Protein AF-A0AAP2GNR8-F1 (afdb_monomer_lite)

pLDDT: mean 88.02, std 17.72, range [37.59, 98.25]

Radius of gyration: 14.19 Å; chains: 1; bounding box: 25×43×45 Å

Organism: NCBI:txid2782349

Sequence (105 aa):
MQDTVERSRSLISVLELKRLLVDLKDKRPDICLRYRLLGEMWGVNFMRVIHITEKGALMNDEQNNRLVNLTDLSSVMQFEIDAPFQGFQPHFHYHVKPMTDFKQF

Secondary structure (DSSP, 8-state):
----------EEEHHHHHHHHHHHHHH-TT-EEEEEETTSPBPSS-EEEEEE-SS-EEEEETTTTEEEEE--GGGEEEEEESS-BTTBPTT--EEEE-GGGG---

Foldseek 3Di:
DDDPPLPPQLEDELVRVLVVLVCCQPPNQVKFKWFAFVPGDTDPATWGFPAADPAWTWTARPVVRDIDTGPHSLRTQWMAMCPDDPSGDHPDIRGYDHPVVPPDD

Structure (mmCIF, N/CA/C/O backbone):
data_AF-A0AAP2GNR8-F1
#
_entry.id   AF-A0AAP2GNR8-F1
#
loop_
_atom_site.group_PDB
_atom_site.id
_atom_site.type_symbol
_atom_site.label_atom_id
_atom_site.label_alt_id
_atom_site.label_comp_id
_atom_site.label_asym_id
_atom_site.label_entity_id
_atom_site.label_seq_id
_atom_site.pdbx_PDB_ins_code
_atom_site.Cartn_x
_atom_site.Cartn_y
_atom_site.Cartn_z
_atom_site.occupancy
_atom_site.B_iso_or_equiv
_atom_site.auth_seq_id
_atom_site.auth_comp_id
_atom_site.auth_asym_id
_atom_site.auth_atom_id
_atom_site.pdbx_PDB_model_num
ATOM 1 N N . MET A 1 1 ? 6.074 6.367 -34.887 1.00 38.66 1 MET A N 1
ATOM 2 C CA . MET A 1 1 ? 6.766 5.882 -33.679 1.00 38.66 1 MET A CA 1
ATOM 3 C C . MET A 1 1 ? 6.582 6.976 -32.640 1.00 38.66 1 MET A C 1
ATOM 5 O O . MET A 1 1 ? 7.172 8.032 -32.798 1.00 38.66 1 MET A O 1
ATOM 9 N N . GLN A 1 2 ? 5.599 6.837 -31.748 1.00 37.59 2 GLN A N 1
ATOM 10 C CA . GLN A 1 2 ? 5.309 7.850 -30.729 1.00 37.59 2 GLN A CA 1
ATOM 11 C C . GLN A 1 2 ? 6.022 7.434 -29.449 1.00 37.59 2 GLN A C 1
ATOM 13 O O . GLN A 1 2 ? 5.640 6.443 -28.827 1.00 37.59 2 GLN A O 1
ATOM 18 N N . ASP A 1 3 ? 7.060 8.185 -29.092 1.00 38.84 3 ASP A N 1
ATOM 19 C CA . ASP A 1 3 ? 7.681 8.127 -27.777 1.00 38.84 3 ASP A CA 1
ATOM 20 C C . ASP A 1 3 ? 6.617 8.470 -26.736 1.00 38.84 3 ASP A C 1
ATOM 22 O O . ASP A 1 3 ? 6.186 9.616 -26.584 1.00 38.84 3 ASP A O 1
ATOM 26 N N . THR A 1 4 ? 6.137 7.439 -26.047 1.00 42.41 4 THR A N 1
ATOM 27 C CA . THR A 1 4 ? 5.253 7.618 -24.903 1.00 42.41 4 THR A CA 1
ATOM 28 C C . THR A 1 4 ? 6.157 8.031 -23.758 1.00 42.41 4 THR A C 1
ATOM 30 O O . THR A 1 4 ? 6.774 7.192 -23.111 1.00 42.41 4 THR A O 1
ATOM 33 N N . VAL A 1 5 ? 6.302 9.339 -23.557 1.00 45.72 5 VAL A N 1
ATOM 34 C CA . VAL A 1 5 ? 6.938 9.895 -22.364 1.00 45.72 5 VAL A CA 1
ATOM 35 C C . VAL A 1 5 ? 6.119 9.409 -21.167 1.00 45.72 5 VAL A C 1
ATOM 37 O O . VAL A 1 5 ? 5.072 9.982 -20.855 1.00 45.72 5 VAL A O 1
ATOM 40 N N . GLU A 1 6 ? 6.558 8.312 -20.542 1.00 49.66 6 GLU A N 1
ATOM 41 C CA . GLU A 1 6 ? 6.059 7.844 -19.253 1.00 49.66 6 GLU A CA 1
ATOM 42 C C . GLU A 1 6 ? 6.203 9.011 -18.282 1.00 49.66 6 GLU A C 1
ATOM 44 O O . GLU A 1 6 ? 7.290 9.356 -17.819 1.00 49.66 6 GLU A O 1
ATOM 49 N N . ARG A 1 7 ? 5.092 9.695 -18.002 1.00 46.53 7 ARG A N 1
ATOM 50 C CA . ARG A 1 7 ? 5.045 10.622 -16.880 1.00 46.53 7 ARG A CA 1
ATOM 51 C C . ARG A 1 7 ? 5.127 9.763 -15.629 1.00 46.53 7 ARG A C 1
ATOM 53 O O . ARG A 1 7 ? 4.088 9.349 -15.119 1.00 46.53 7 ARG A O 1
ATOM 60 N N . SER A 1 8 ? 6.339 9.522 -15.139 1.00 57.53 8 SER A N 1
ATOM 61 C CA . SER A 1 8 ? 6.597 8.952 -13.818 1.00 57.53 8 SER A CA 1
ATOM 62 C C . SER A 1 8 ? 6.084 9.930 -12.763 1.00 57.53 8 SER A C 1
ATOM 64 O O . SER A 1 8 ? 6.830 10.715 -12.180 1.00 57.53 8 SER A O 1
ATOM 66 N N . ARG A 1 9 ? 4.762 9.963 -12.570 1.00 70.75 9 ARG A N 1
ATOM 67 C CA . ARG A 1 9 ? 4.135 10.703 -11.483 1.00 70.75 9 ARG A CA 1
ATOM 68 C C . ARG A 1 9 ? 4.490 9.959 -10.209 1.00 70.75 9 ARG A C 1
ATOM 70 O O . ARG A 1 9 ? 3.895 8.940 -9.887 1.00 70.75 9 ARG A O 1
ATOM 77 N N . SER A 1 10 ? 5.485 10.475 -9.501 1.00 86.25 10 SER A N 1
ATOM 78 C CA . SER A 1 10 ? 5.858 9.966 -8.186 1.00 86.25 10 SER A CA 1
ATOM 79 C C . SER A 1 10 ? 4.790 10.261 -7.134 1.00 86.25 10 SER A C 1
ATOM 81 O O . SER A 1 10 ? 4.815 9.629 -6.091 1.00 86.25 10 SER A O 1
ATOM 83 N N . LEU A 1 11 ? 3.858 11.189 -7.388 1.00 93.31 11 LEU A N 1
ATOM 84 C CA . LEU A 1 11 ? 2.787 11.563 -6.467 1.00 93.31 11 LEU A CA 1
ATOM 85 C C . LEU A 1 11 ? 1.451 10.927 -6.866 1.00 93.31 11 LEU A C 1
ATOM 87 O O . LEU A 1 11 ? 0.948 11.171 -7.964 1.00 93.31 11 LEU A O 1
ATOM 91 N N . ILE A 1 12 ? 0.872 10.173 -5.937 1.00 94.00 12 ILE A N 1
ATOM 92 C CA . ILE A 1 12 ? -0.337 9.364 -6.091 1.00 94.00 12 ILE A CA 1
ATOM 93 C C . ILE A 1 12 ? -1.342 9.759 -5.001 1.00 94.00 12 ILE A C 1
ATOM 95 O O . ILE A 1 12 ? -0.964 10.048 -3.869 1.00 94.00 12 ILE A O 1
ATOM 99 N N . SER A 1 13 ? -2.634 9.806 -5.301 1.00 94.31 13 SER A N 1
ATOM 100 C CA . SER A 1 13 ? -3.673 10.046 -4.289 1.00 94.31 13 SER A CA 1
ATOM 101 C C . SER A 1 13 ? -3.973 8.793 -3.456 1.00 94.31 13 SER A C 1
ATOM 103 O O . SER A 1 13 ? -3.784 7.667 -3.910 1.00 94.31 13 SER A O 1
ATOM 105 N N . VAL A 1 14 ? -4.544 8.964 -2.257 1.00 94.88 14 VAL A N 1
ATOM 106 C CA . VAL A 1 14 ? -5.039 7.831 -1.441 1.00 94.88 14 VAL A CA 1
ATOM 107 C C . VAL A 1 14 ? -6.060 6.978 -2.211 1.00 94.88 14 VAL A C 1
ATOM 109 O O . VAL A 1 14 ? -6.095 5.759 -2.062 1.00 94.88 14 VAL A O 1
ATOM 112 N N . LEU A 1 15 ? -6.876 7.595 -3.076 1.00 94.44 15 LEU A N 1
ATOM 113 C CA . LEU A 1 15 ? -7.843 6.875 -3.909 1.00 94.44 15 LEU A CA 1
ATOM 114 C C . LEU A 1 15 ? -7.154 5.994 -4.958 1.00 94.44 15 LEU A C 1
ATOM 116 O O . LEU A 1 15 ? -7.579 4.862 -5.179 1.00 94.44 15 LEU A O 1
ATOM 120 N N . GLU A 1 16 ? -6.103 6.500 -5.600 1.00 95.25 16 GLU A N 1
ATOM 121 C CA . GLU A 1 16 ? -5.294 5.720 -6.541 1.00 95.25 16 GLU A CA 1
ATOM 122 C C . GLU A 1 16 ? -4.552 4.588 -5.829 1.00 95.25 16 GLU A C 1
ATOM 124 O O . GLU A 1 16 ? -4.579 3.465 -6.325 1.00 95.25 16 GLU A O 1
ATOM 129 N N . LEU A 1 17 ? -4.001 4.831 -4.633 1.00 96.56 17 LEU A N 1
ATOM 130 C CA . LEU A 1 17 ? -3.438 3.768 -3.797 1.00 96.56 17 LEU A CA 1
ATOM 131 C C . LEU A 1 17 ? -4.492 2.694 -3.495 1.00 96.56 17 LEU A C 1
ATOM 133 O O . LEU A 1 17 ? -4.237 1.511 -3.693 1.00 96.56 17 LEU A O 1
ATOM 137 N N . LYS A 1 18 ? -5.701 3.079 -3.069 1.00 97.38 18 LYS A N 1
ATOM 138 C CA . LYS A 1 18 ? -6.771 2.112 -2.783 1.00 97.38 18 LYS A CA 1
ATOM 139 C C . LYS A 1 18 ? -7.140 1.284 -4.016 1.00 97.38 18 LYS A C 1
ATOM 141 O O . LYS A 1 18 ? -7.314 0.074 -3.900 1.00 97.38 18 LYS A O 1
ATOM 146 N N . ARG A 1 19 ? -7.245 1.917 -5.190 1.00 96.75 19 ARG A N 1
ATOM 147 C CA . ARG A 1 19 ? -7.505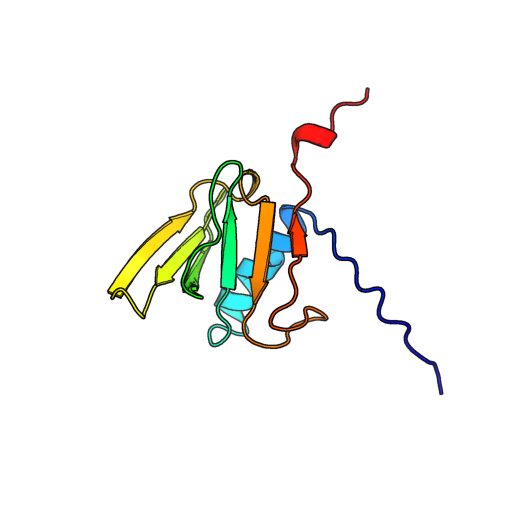 1.225 -6.466 1.00 96.75 19 ARG A CA 1
ATOM 148 C C . ARG A 1 19 ? -6.387 0.251 -6.815 1.00 96.75 19 ARG A C 1
ATOM 150 O O . ARG A 1 19 ? -6.688 -0.877 -7.186 1.00 96.75 19 ARG A O 1
ATOM 157 N N . LEU A 1 20 ? -5.130 0.660 -6.632 1.00 97.38 20 LEU A N 1
ATOM 158 C CA . LEU A 1 20 ? -3.978 -0.219 -6.803 1.00 97.38 20 LEU A CA 1
ATOM 159 C C . LEU A 1 20 ? -4.098 -1.443 -5.890 1.00 97.38 20 LEU A C 1
ATOM 161 O O . LEU A 1 20 ? -4.027 -2.555 -6.387 1.00 97.38 20 LEU A O 1
ATOM 165 N N . LEU A 1 21 ? -4.351 -1.267 -4.589 1.00 98.19 21 LEU A N 1
ATOM 166 C CA . LEU A 1 21 ? -4.462 -2.389 -3.647 1.00 98.19 21 LEU A CA 1
ATOM 167 C C . LEU A 1 21 ? -5.571 -3.382 -4.029 1.00 98.19 21 LEU A C 1
ATOM 169 O O . LEU A 1 21 ? -5.356 -4.590 -3.945 1.00 98.19 21 LEU A O 1
ATOM 173 N N . VAL A 1 22 ? -6.733 -2.887 -4.472 1.00 98.19 22 VAL A N 1
ATOM 174 C CA . VAL A 1 22 ? -7.825 -3.733 -4.990 1.00 98.19 22 VAL A CA 1
ATOM 175 C C . VAL A 1 22 ? -7.358 -4.531 -6.206 1.00 98.19 22 VAL A C 1
ATOM 177 O O . VAL A 1 22 ? -7.544 -5.744 -6.255 1.00 98.19 22 VAL A O 1
ATOM 180 N N . ASP A 1 23 ? -6.699 -3.872 -7.154 1.00 98.25 23 ASP A N 1
ATOM 181 C CA . ASP A 1 23 ? -6.208 -4.518 -8.367 1.00 98.25 23 ASP A CA 1
ATOM 182 C C . ASP A 1 23 ? -5.090 -5.534 -8.089 1.00 98.25 23 ASP A C 1
ATOM 184 O O . ASP A 1 23 ? -5.079 -6.599 -8.709 1.00 98.25 23 ASP A O 1
ATOM 188 N N . LEU A 1 24 ? -4.190 -5.256 -7.141 1.00 98.19 24 LEU A N 1
ATOM 189 C CA . LEU A 1 24 ? -3.192 -6.227 -6.693 1.00 98.19 24 LEU A CA 1
ATOM 190 C C . LEU A 1 24 ? -3.887 -7.456 -6.101 1.00 98.19 24 LEU A C 1
ATOM 192 O O . LEU A 1 24 ? -3.614 -8.566 -6.532 1.00 98.19 24 LEU A O 1
ATOM 196 N N . LYS A 1 25 ? -4.859 -7.285 -5.200 1.00 98.00 25 LYS A N 1
ATOM 197 C CA . LYS A 1 25 ? -5.595 -8.419 -4.622 1.00 98.00 25 LYS A CA 1
ATOM 198 C C . LYS A 1 25 ? -6.334 -9.252 -5.678 1.00 98.00 25 LYS A C 1
ATOM 200 O O . LYS A 1 25 ? -6.269 -10.478 -5.640 1.00 98.00 25 LYS A O 1
ATOM 205 N N . ASP A 1 26 ? -7.068 -8.602 -6.579 1.00 97.81 26 ASP A N 1
ATOM 206 C CA . ASP A 1 26 ? -8.044 -9.291 -7.431 1.00 97.81 26 ASP A CA 1
ATOM 207 C C . ASP A 1 26 ? -7.459 -9.747 -8.779 1.00 97.81 26 ASP A C 1
ATOM 209 O O . ASP A 1 26 ? -7.927 -10.735 -9.345 1.00 97.81 26 ASP A O 1
ATOM 213 N N . LYS A 1 27 ? -6.446 -9.049 -9.313 1.00 97.94 27 LYS A N 1
ATOM 214 C CA . LYS A 1 27 ? -5.890 -9.313 -10.656 1.00 97.94 27 LYS A CA 1
ATOM 215 C C . LYS A 1 27 ? -4.468 -9.855 -10.626 1.00 97.94 27 LYS A C 1
ATOM 217 O O . LYS A 1 27 ? -4.099 -10.612 -11.521 1.00 97.94 27 LYS A O 1
ATOM 222 N N . ARG A 1 28 ? -3.655 -9.427 -9.659 1.00 97.62 28 ARG A N 1
ATOM 223 C CA . ARG A 1 28 ? -2.226 -9.764 -9.561 1.00 97.62 28 ARG A CA 1
ATOM 224 C C . ARG A 1 28 ? -1.820 -10.056 -8.117 1.00 97.62 28 ARG A C 1
ATOM 226 O O . ARG A 1 28 ? -0.958 -9.360 -7.576 1.00 97.62 28 ARG A O 1
ATOM 233 N N . PRO A 1 29 ? -2.435 -11.075 -7.482 1.00 96.94 29 PRO A N 1
ATOM 234 C CA . PRO A 1 29 ? -2.179 -11.369 -6.079 1.00 96.94 29 PRO A CA 1
ATOM 235 C C . PRO A 1 29 ? -0.730 -11.775 -5.840 1.00 96.94 29 PRO A C 1
ATOM 237 O O . PRO A 1 29 ? -0.312 -11.753 -4.693 1.00 96.94 29 PRO A O 1
ATOM 240 N N . ASP A 1 30 ? 0.017 -12.145 -6.887 1.00 97.44 30 ASP A N 1
ATOM 241 C CA . ASP A 1 30 ? 1.446 -12.448 -6.883 1.00 97.44 30 ASP A CA 1
ATOM 242 C C . ASP A 1 30 ? 2.339 -11.247 -6.542 1.00 97.44 30 ASP A C 1
ATOM 244 O O . ASP A 1 30 ? 3.420 -11.459 -6.001 1.00 97.44 30 ASP A O 1
ATOM 248 N N . ILE A 1 31 ? 1.882 -10.020 -6.803 1.00 98.19 31 ILE A N 1
ATOM 249 C CA . ILE A 1 31 ? 2.637 -8.789 -6.549 1.00 98.19 31 ILE A CA 1
ATOM 250 C C . ILE A 1 31 ? 2.436 -8.347 -5.102 1.00 98.19 31 ILE A C 1
ATOM 252 O O . ILE A 1 31 ? 1.303 -8.177 -4.634 1.00 98.19 31 ILE A O 1
ATOM 256 N N . CYS A 1 32 ? 3.539 -8.105 -4.405 1.00 98.12 32 CYS A N 1
ATOM 257 C CA . CYS A 1 32 ? 3.529 -7.617 -3.037 1.00 98.12 32 CYS A CA 1
ATOM 258 C C . CYS A 1 32 ? 3.882 -6.128 -2.970 1.00 98.12 32 CYS A C 1
ATOM 260 O O . CYS A 1 32 ? 4.506 -5.544 -3.859 1.00 98.12 32 CYS A O 1
ATOM 262 N N . LEU A 1 33 ? 3.467 -5.496 -1.875 1.00 97.69 33 LEU A N 1
ATOM 263 C CA . LEU A 1 33 ? 3.682 -4.078 -1.617 1.00 97.69 33 LEU A CA 1
ATOM 264 C C . LEU A 1 33 ? 4.305 -3.886 -0.237 1.00 97.69 33 LEU A C 1
ATOM 266 O O . LEU A 1 33 ? 3.946 -4.569 0.723 1.00 97.69 33 LEU A O 1
ATOM 270 N N . ARG A 1 34 ? 5.207 -2.916 -0.121 1.00 97.38 34 ARG A N 1
ATOM 271 C CA . ARG A 1 34 ? 5.630 -2.358 1.167 1.00 97.38 34 ARG A CA 1
ATOM 272 C C . ARG A 1 34 ? 5.293 -0.878 1.222 1.00 97.38 34 ARG A C 1
ATOM 274 O O . ARG A 1 34 ? 5.178 -0.210 0.196 1.00 97.38 34 ARG A O 1
ATOM 281 N N . TYR A 1 35 ? 5.143 -0.357 2.428 1.00 97.12 35 TYR A N 1
ATOM 282 C CA . TYR A 1 35 ? 4.755 1.029 2.645 1.00 97.12 35 TYR A CA 1
ATOM 283 C C . TYR A 1 35 ? 5.493 1.640 3.830 1.00 97.12 35 TYR A C 1
ATOM 285 O O . TYR A 1 35 ? 6.133 0.949 4.629 1.00 97.12 35 TYR A O 1
ATOM 293 N N . ARG A 1 36 ? 5.383 2.961 3.929 1.00 96.06 36 ARG A N 1
ATOM 294 C CA . ARG A 1 36 ? 5.869 3.771 5.038 1.00 96.06 36 ARG A CA 1
ATOM 295 C C . ARG A 1 36 ? 4.750 4.671 5.537 1.00 96.06 36 ARG A C 1
ATOM 297 O O . ARG A 1 36 ? 4.113 5.361 4.736 1.00 96.06 36 ARG A O 1
ATOM 304 N N . LEU A 1 37 ? 4.546 4.687 6.849 1.00 94.25 37 LEU A N 1
ATOM 305 C CA . LEU A 1 37 ? 3.568 5.551 7.505 1.00 94.25 37 LEU A CA 1
ATOM 306 C C . LEU A 1 37 ? 4.187 6.877 7.958 1.00 94.25 37 LEU A C 1
ATOM 308 O O . LEU A 1 37 ? 5.411 7.022 8.059 1.00 94.25 37 LEU A O 1
ATOM 312 N N . LEU A 1 38 ? 3.335 7.864 8.228 1.00 87.94 38 LEU A N 1
ATOM 313 C CA . LEU A 1 38 ? 3.754 9.136 8.812 1.00 87.94 38 LEU A CA 1
ATOM 314 C C . LEU A 1 38 ? 4.391 8.913 10.192 1.00 87.94 38 LEU A C 1
ATOM 316 O O . LEU A 1 38 ? 3.776 8.341 11.082 1.00 87.94 38 LEU A O 1
ATOM 320 N N . GLY A 1 39 ? 5.621 9.401 10.370 1.00 86.19 39 GLY A N 1
ATOM 321 C CA . GLY A 1 39 ? 6.367 9.253 11.625 1.00 86.19 39 GLY A CA 1
ATOM 322 C C . GLY A 1 39 ? 7.055 7.896 11.804 1.00 86.19 39 GLY A C 1
ATOM 323 O O . GLY A 1 39 ? 7.763 7.715 12.790 1.00 86.19 39 GLY A O 1
ATOM 324 N N . GLU A 1 40 ? 6.919 6.976 10.846 1.00 91.44 40 GLU A N 1
ATOM 325 C CA . GLU A 1 40 ? 7.510 5.639 10.911 1.00 91.44 40 GLU A CA 1
ATOM 326 C C . GLU A 1 40 ? 8.619 5.427 9.865 1.00 91.44 40 GLU A C 1
ATOM 328 O O . GLU A 1 40 ? 8.777 6.178 8.888 1.00 91.44 40 GLU A O 1
ATOM 333 N N . MET A 1 41 ? 9.421 4.384 10.088 1.00 92.50 41 MET A N 1
ATOM 334 C CA . MET A 1 41 ? 10.359 3.859 9.094 1.00 92.50 41 MET A CA 1
ATOM 335 C C . MET A 1 41 ? 9.618 3.010 8.052 1.00 92.50 41 MET A C 1
ATOM 337 O O . MET A 1 41 ? 8.443 2.686 8.207 1.00 92.50 41 MET A O 1
ATOM 341 N N . TRP A 1 42 ? 10.304 2.660 6.965 1.00 93.31 42 TRP A N 1
ATOM 342 C CA . TRP A 1 42 ? 9.766 1.716 5.988 1.00 93.31 42 TRP A CA 1
ATOM 343 C C . TRP A 1 42 ? 9.458 0.363 6.628 1.00 93.31 42 TRP A C 1
ATOM 345 O O . TRP A 1 42 ? 10.239 -0.140 7.440 1.00 93.31 42 TRP A O 1
ATOM 355 N N . GLY A 1 43 ? 8.354 -0.250 6.200 1.00 87.81 43 GLY A N 1
ATOM 356 C CA . GLY A 1 43 ? 8.137 -1.672 6.425 1.00 87.81 43 GLY A CA 1
ATOM 357 C C . GLY A 1 43 ? 9.291 -2.477 5.825 1.00 87.81 43 GLY A C 1
ATOM 358 O O . GLY A 1 43 ? 9.728 -2.212 4.705 1.00 87.81 43 GLY A O 1
ATOM 359 N N . VAL A 1 44 ? 9.797 -3.448 6.585 1.00 88.69 44 VAL A N 1
ATOM 360 C CA . VAL A 1 44 ? 10.962 -4.251 6.179 1.00 88.69 44 VAL A CA 1
ATOM 361 C C . VAL A 1 44 ? 10.618 -5.141 4.982 1.00 88.69 44 VAL A C 1
ATOM 363 O O . VAL A 1 44 ? 11.399 -5.237 4.037 1.00 88.69 44 VAL A O 1
ATOM 366 N N . ASN A 1 45 ? 9.420 -5.729 4.998 1.00 95.94 45 ASN A N 1
ATOM 367 C CA . ASN A 1 45 ? 9.020 -6.773 4.064 1.00 95.94 45 ASN A CA 1
ATOM 368 C C . ASN A 1 45 ? 7.978 -6.265 3.070 1.00 95.94 45 ASN A C 1
ATOM 370 O O . ASN A 1 45 ? 7.113 -5.454 3.410 1.00 95.94 45 ASN A O 1
ATOM 374 N N . PHE A 1 46 ? 8.032 -6.806 1.856 1.00 97.69 46 PHE A N 1
ATOM 375 C CA . PHE A 1 46 ? 6.911 -6.755 0.930 1.00 97.69 46 PHE A CA 1
ATOM 376 C C . PHE A 1 46 ? 5.831 -7.722 1.397 1.00 97.69 46 PHE A C 1
ATOM 378 O O . PHE A 1 46 ? 6.118 -8.866 1.749 1.00 97.69 46 PHE A O 1
ATOM 385 N N . MET A 1 47 ? 4.593 -7.245 1.426 1.00 98.06 47 MET A N 1
ATOM 386 C CA . MET A 1 47 ? 3.456 -7.983 1.952 1.00 98.06 47 MET A CA 1
ATOM 387 C C . MET A 1 47 ? 2.379 -8.133 0.884 1.00 98.06 47 MET A C 1
ATOM 389 O O . MET A 1 47 ? 2.126 -7.221 0.090 1.00 98.06 47 MET A O 1
ATOM 393 N N . ARG A 1 48 ? 1.717 -9.289 0.884 1.00 98.12 48 ARG A N 1
ATOM 394 C CA . ARG A 1 48 ? 0.626 -9.587 -0.045 1.00 98.12 48 ARG A CA 1
ATOM 395 C C . ARG A 1 48 ? -0.660 -8.933 0.437 1.00 98.12 48 ARG A C 1
ATOM 397 O O . ARG A 1 48 ? -1.017 -9.070 1.606 1.00 98.12 48 ARG A O 1
ATOM 404 N N . VAL A 1 49 ? -1.396 -8.269 -0.449 1.00 98.00 49 VAL A N 1
ATOM 405 C CA . VAL A 1 49 ? -2.715 -7.715 -0.111 1.00 98.00 49 VAL A CA 1
ATOM 406 C C . VAL A 1 49 ? -3.743 -8.845 -0.063 1.00 98.00 49 VAL A C 1
ATOM 408 O O . VAL A 1 49 ? -3.978 -9.513 -1.064 1.00 98.00 49 VAL A O 1
ATOM 411 N N . ILE A 1 50 ? -4.372 -9.058 1.095 1.00 97.69 50 ILE A N 1
ATOM 412 C CA . ILE A 1 50 ? -5.358 -10.135 1.295 1.00 97.69 50 ILE A CA 1
ATOM 413 C C . ILE A 1 50 ? -6.783 -9.595 1.250 1.00 97.69 50 ILE A C 1
ATOM 415 O O . ILE A 1 50 ? -7.686 -10.211 0.681 1.00 97.69 50 ILE A O 1
ATOM 419 N N . HIS A 1 51 ? -7.007 -8.433 1.858 1.00 97.50 51 HIS A N 1
ATOM 420 C CA . HIS A 1 51 ? -8.330 -7.832 1.950 1.00 97.50 51 HIS A CA 1
ATOM 421 C C . HIS A 1 51 ? -8.229 -6.307 1.999 1.00 97.50 51 HIS A C 1
ATOM 423 O O . HIS A 1 51 ? -7.307 -5.766 2.601 1.00 97.50 51 HIS A O 1
ATOM 429 N N . ILE A 1 52 ? -9.180 -5.608 1.380 1.00 97.12 52 ILE A N 1
ATOM 430 C CA . ILE A 1 52 ? -9.271 -4.144 1.403 1.00 97.12 52 ILE A CA 1
ATOM 431 C C . ILE A 1 52 ? -10.543 -3.793 2.163 1.00 97.12 52 ILE A C 1
ATOM 433 O O . ILE A 1 52 ? -11.617 -4.290 1.825 1.00 97.12 52 ILE A O 1
ATOM 437 N N . THR A 1 53 ? -10.423 -2.942 3.180 1.00 9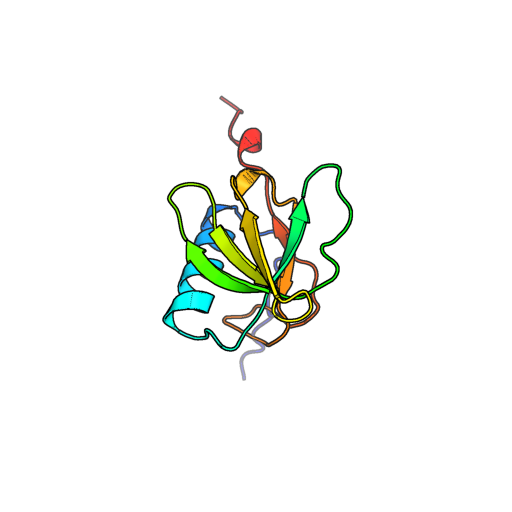5.00 53 THR A N 1
ATOM 438 C CA . THR A 1 53 ? -11.565 -2.456 3.961 1.00 95.00 53 THR A CA 1
ATOM 439 C C . THR A 1 53 ? -12.017 -1.086 3.449 1.00 95.00 53 THR A C 1
ATOM 441 O O . THR A 1 53 ? -11.512 -0.551 2.456 1.00 95.00 53 THR A O 1
ATOM 444 N N . GLU A 1 54 ? -12.998 -0.475 4.113 1.00 92.00 54 GLU A N 1
ATOM 445 C CA . GLU A 1 54 ? -13.433 0.877 3.765 1.00 92.00 54 GLU A CA 1
ATOM 446 C C . GLU A 1 54 ? -12.287 1.899 3.877 1.00 92.00 54 GLU A C 1
ATOM 448 O O . GLU A 1 54 ? -12.110 2.719 2.973 1.00 92.00 54 GLU A O 1
ATOM 453 N N . LYS A 1 55 ? -11.479 1.805 4.939 1.00 92.75 55 LYS A N 1
ATOM 454 C CA . LYS A 1 55 ? -10.420 2.776 5.260 1.00 92.75 55 LYS A CA 1
ATOM 455 C C . LYS A 1 55 ? -9.003 2.254 5.051 1.00 92.75 55 LYS A C 1
ATOM 457 O O . LYS A 1 55 ? -8.094 3.060 4.911 1.00 92.75 55 LYS A O 1
ATOM 462 N N . GLY A 1 56 ? -8.815 0.940 5.023 1.00 95.75 56 GLY A N 1
ATOM 463 C CA . GLY A 1 56 ? -7.516 0.300 5.189 1.00 95.75 56 GLY A CA 1
ATOM 464 C C . GLY A 1 56 ? -7.336 -0.962 4.349 1.00 95.75 56 GLY A C 1
ATOM 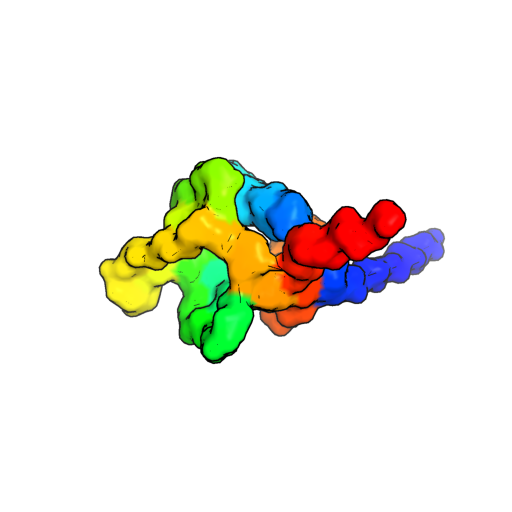465 O O . GLY A 1 56 ? -8.064 -1.202 3.381 1.00 95.75 56 GLY A O 1
ATOM 466 N N . ALA A 1 57 ? -6.370 -1.789 4.743 1.00 97.56 57 ALA A N 1
ATOM 467 C CA . ALA A 1 57 ? -6.090 -3.078 4.124 1.00 97.56 57 ALA A CA 1
ATOM 468 C C . ALA A 1 57 ? -5.508 -4.081 5.132 1.00 97.56 57 ALA A C 1
ATOM 470 O O . ALA A 1 57 ? -4.759 -3.721 6.037 1.00 97.56 57 ALA A O 1
ATOM 471 N N . LEU A 1 58 ? -5.827 -5.357 4.933 1.00 98.00 58 LEU A N 1
ATOM 472 C CA . LEU A 1 58 ? -5.199 -6.483 5.608 1.00 98.00 58 LEU A CA 1
ATOM 473 C C . LEU A 1 58 ? -4.165 -7.105 4.671 1.00 98.00 58 LEU A C 1
ATOM 475 O O . LEU A 1 58 ? -4.480 -7.451 3.527 1.00 98.00 58 LEU A O 1
ATOM 479 N N . MET A 1 59 ? -2.949 -7.264 5.174 1.00 97.56 59 MET A N 1
ATOM 480 C CA . MET A 1 59 ? -1.808 -7.766 4.422 1.00 97.56 59 MET A CA 1
ATOM 481 C C . MET A 1 59 ? -1.203 -8.998 5.088 1.00 97.56 59 MET A C 1
ATOM 483 O O . MET A 1 59 ? -1.255 -9.139 6.309 1.00 97.56 59 MET A O 1
ATOM 487 N N . ASN A 1 60 ? -0.629 -9.884 4.282 1.00 98.06 60 ASN A N 1
ATOM 488 C CA . ASN A 1 60 ? 0.102 -11.057 4.742 1.00 98.06 60 ASN A CA 1
ATOM 489 C C . ASN A 1 60 ? 1.608 -10.820 4.603 1.00 98.06 60 ASN A C 1
ATOM 491 O O . ASN A 1 60 ? 2.120 -10.666 3.493 1.00 98.06 60 ASN A O 1
ATOM 495 N N . ASP A 1 61 ? 2.301 -10.791 5.735 1.00 97.00 61 ASP A N 1
ATOM 496 C CA . ASP A 1 61 ? 3.757 -10.759 5.832 1.00 97.00 61 ASP A CA 1
ATOM 497 C C . ASP A 1 61 ? 4.253 -12.206 5.911 1.00 97.00 61 ASP A C 1
ATOM 499 O O . ASP A 1 61 ? 4.383 -12.785 6.992 1.00 97.00 61 ASP A O 1
ATOM 503 N N . GLU A 1 62 ? 4.472 -12.804 4.739 1.00 95.56 62 GLU A N 1
ATOM 504 C CA . GLU A 1 62 ? 4.838 -14.220 4.595 1.00 95.56 62 GLU A CA 1
ATOM 505 C C . GLU A 1 62 ? 6.191 -14.541 5.240 1.00 95.56 62 GLU A C 1
ATOM 507 O O . GLU A 1 62 ? 6.375 -15.637 5.762 1.00 95.56 62 GLU A O 1
ATOM 512 N N . GLN A 1 63 ? 7.116 -13.577 5.274 1.00 94.81 63 GLN A N 1
ATOM 513 C CA . GLN A 1 63 ? 8.438 -13.772 5.873 1.00 94.81 63 GLN A CA 1
ATOM 514 C C . GLN A 1 63 ? 8.373 -13.889 7.399 1.00 94.81 63 GLN A C 1
ATOM 516 O O . GLN A 1 63 ? 9.102 -14.684 7.986 1.00 94.81 63 GLN A O 1
ATOM 521 N N . ASN A 1 64 ? 7.485 -13.126 8.042 1.00 95.75 64 ASN A N 1
ATOM 522 C CA . ASN A 1 64 ? 7.285 -13.180 9.493 1.00 95.75 64 ASN A CA 1
ATOM 523 C C . ASN A 1 64 ? 6.083 -14.045 9.907 1.00 95.75 64 ASN A C 1
ATOM 525 O O . ASN A 1 64 ? 5.751 -14.087 11.092 1.00 95.75 64 ASN A O 1
ATOM 529 N N . ASN A 1 65 ? 5.417 -14.699 8.949 1.00 95.00 65 ASN A N 1
ATOM 530 C CA . ASN A 1 65 ? 4.208 -15.501 9.145 1.00 95.00 65 ASN A CA 1
ATOM 531 C C . ASN A 1 65 ? 3.130 -14.782 9.983 1.00 95.00 65 ASN A C 1
ATOM 533 O O . ASN A 1 65 ? 2.612 -15.322 10.965 1.00 95.00 65 ASN A O 1
ATOM 537 N N . ARG A 1 66 ? 2.819 -13.529 9.630 1.00 96.38 66 ARG A N 1
ATOM 538 C CA . ARG A 1 66 ? 1.844 -12.707 10.364 1.00 96.38 66 ARG A CA 1
ATOM 539 C C . ARG A 1 66 ? 0.940 -11.907 9.437 1.00 96.38 66 ARG A C 1
ATOM 541 O O . ARG A 1 66 ? 1.330 -11.511 8.343 1.00 96.38 66 ARG A O 1
ATOM 548 N N . LEU A 1 67 ? -0.247 -11.584 9.941 1.00 96.69 67 LEU A N 1
ATOM 549 C CA . LEU A 1 67 ? -1.146 -10.630 9.303 1.00 96.69 67 LEU A CA 1
ATOM 550 C C . LEU A 1 67 ? -0.893 -9.222 9.845 1.00 96.69 67 LEU A C 1
ATOM 552 O O . LEU A 1 67 ? -0.821 -9.012 11.056 1.00 96.69 67 LEU A O 1
ATOM 556 N N . VAL A 1 68 ? -0.785 -8.258 8.938 1.00 96.44 68 VAL A N 1
ATOM 557 C CA . VAL A 1 68 ? -0.585 -6.841 9.243 1.00 96.44 68 VAL A CA 1
ATOM 558 C C . VAL A 1 68 ? -1.843 -6.076 8.860 1.00 96.44 68 VAL A C 1
ATOM 560 O O . VAL A 1 68 ? -2.289 -6.114 7.714 1.00 96.44 68 VAL A O 1
ATOM 563 N N . ASN A 1 69 ? -2.429 -5.385 9.836 1.00 96.00 69 ASN A N 1
ATOM 564 C CA . ASN A 1 69 ? -3.620 -4.569 9.638 1.00 96.00 69 ASN A CA 1
ATOM 565 C C . ASN A 1 69 ? -3.231 -3.096 9.465 1.00 96.00 69 ASN A C 1
ATOM 567 O O . ASN A 1 69 ? -2.877 -2.429 10.437 1.00 96.00 69 ASN A O 1
ATOM 571 N N . LEU A 1 70 ? -3.322 -2.589 8.238 1.00 95.50 70 LEU A N 1
ATOM 572 C CA . LEU A 1 70 ? -3.225 -1.164 7.943 1.00 95.50 70 LEU A CA 1
ATOM 573 C C . LEU A 1 70 ? -4.613 -0.548 8.101 1.00 95.50 70 LEU A C 1
ATOM 575 O O . LEU A 1 70 ? -5.476 -0.714 7.242 1.00 95.50 70 LEU A O 1
ATOM 579 N N . THR A 1 71 ? -4.837 0.147 9.210 1.00 94.56 71 THR A N 1
ATOM 580 C CA . THR A 1 71 ? -6.166 0.633 9.612 1.00 94.56 71 THR A CA 1
ATOM 581 C C . THR A 1 71 ? -6.658 1.830 8.799 1.00 94.56 71 THR A C 1
ATOM 583 O O . THR A 1 71 ? -7.869 1.985 8.627 1.00 94.56 71 THR A O 1
ATOM 586 N N . ASP A 1 72 ? -5.743 2.653 8.282 1.00 94.44 72 ASP A N 1
ATOM 587 C CA . ASP A 1 72 ? -6.060 3.864 7.527 1.00 94.44 72 ASP A CA 1
ATOM 588 C C . ASP A 1 72 ? -5.035 4.130 6.412 1.00 94.44 72 ASP A C 1
ATOM 590 O O . ASP A 1 72 ? -3.870 4.431 6.678 1.00 94.44 72 ASP A O 1
ATOM 594 N N . LEU A 1 73 ? -5.474 4.073 5.152 1.00 94.88 73 LEU A N 1
ATOM 595 C CA . LEU A 1 73 ? -4.648 4.383 3.982 1.00 94.88 73 LEU A CA 1
ATOM 596 C C . LEU A 1 73 ? -4.202 5.850 3.941 1.00 94.88 73 LEU A C 1
ATOM 598 O O . LEU A 1 73 ? -3.208 6.154 3.287 1.00 94.88 73 LEU A O 1
ATOM 602 N N . SER A 1 74 ? -4.901 6.759 4.631 1.00 93.06 74 SER A N 1
ATOM 603 C CA . SER A 1 74 ? -4.526 8.177 4.681 1.00 93.06 74 SER A CA 1
ATOM 604 C C . SER A 1 74 ? -3.217 8.426 5.441 1.00 93.06 74 SER A C 1
ATOM 606 O O . SER A 1 74 ? -2.574 9.454 5.236 1.00 93.06 74 SER A O 1
ATOM 608 N N . SER A 1 75 ? -2.801 7.463 6.271 1.00 93.50 75 SER A N 1
ATOM 609 C CA . SER A 1 75 ? -1.541 7.499 7.021 1.00 93.50 75 SER A CA 1
ATOM 610 C C . SER A 1 75 ? -0.323 7.051 6.204 1.00 93.50 75 SER A C 1
ATOM 612 O O . SER A 1 75 ? 0.815 7.248 6.640 1.00 93.50 75 SER A O 1
ATOM 614 N N . VAL A 1 76 ? -0.541 6.459 5.023 1.00 95.31 76 VAL A N 1
ATOM 615 C CA . VAL A 1 76 ? 0.535 6.027 4.127 1.00 95.31 76 VAL A CA 1
ATOM 616 C C . VAL A 1 76 ? 1.162 7.255 3.484 1.00 95.31 76 VAL A C 1
ATOM 618 O O . VAL A 1 76 ? 0.484 8.030 2.820 1.00 95.31 76 VAL A O 1
ATOM 621 N N . MET A 1 77 ? 2.471 7.407 3.658 1.00 95.44 77 MET A N 1
ATOM 622 C CA . MET A 1 77 ? 3.261 8.486 3.063 1.00 95.44 77 MET A CA 1
ATOM 623 C C . MET A 1 77 ? 3.921 8.050 1.763 1.00 95.44 77 MET A C 1
ATOM 625 O O . MET A 1 77 ? 4.044 8.839 0.825 1.00 95.44 77 MET A O 1
ATOM 629 N N . GLN A 1 78 ? 4.399 6.807 1.730 1.00 96.06 78 GLN A N 1
ATOM 630 C CA . GLN A 1 78 ? 5.080 6.236 0.577 1.00 96.06 78 GLN A CA 1
ATOM 631 C C . GLN A 1 78 ? 4.760 4.750 0.447 1.00 96.06 78 GLN A C 1
ATOM 633 O O . GLN A 1 78 ? 4.507 4.078 1.450 1.00 96.06 78 GLN A O 1
ATOM 638 N N . PHE A 1 79 ? 4.808 4.238 -0.777 1.00 97.44 79 PHE A N 1
ATOM 639 C CA . PHE A 1 79 ? 4.734 2.809 -1.053 1.00 97.44 79 PHE A CA 1
ATOM 640 C C . PHE A 1 79 ? 5.650 2.406 -2.208 1.00 97.44 79 PHE A C 1
ATOM 642 O O . PHE A 1 79 ? 6.158 3.249 -2.951 1.00 97.44 79 PHE A O 1
ATOM 649 N N . GLU A 1 80 ? 5.839 1.100 -2.337 1.00 97.12 80 GLU A N 1
ATOM 650 C CA . GLU A 1 80 ? 6.638 0.448 -3.368 1.00 97.12 80 GLU A CA 1
ATOM 651 C C . GLU A 1 80 ? 6.061 -0.943 -3.650 1.00 97.12 80 GLU A C 1
ATOM 653 O O . GLU A 1 80 ? 5.539 -1.591 -2.740 1.00 97.12 80 GLU A O 1
ATOM 658 N N . ILE A 1 81 ? 6.176 -1.403 -4.897 1.00 97.88 81 ILE A N 1
ATOM 659 C CA . ILE A 1 81 ? 5.795 -2.757 -5.326 1.00 97.88 81 ILE A CA 1
ATOM 660 C C . ILE A 1 81 ? 7.025 -3.543 -5.786 1.00 97.88 81 ILE A C 1
ATOM 662 O O . ILE A 1 81 ? 8.029 -2.947 -6.182 1.00 97.88 81 ILE A O 1
ATOM 666 N N . ASP A 1 82 ? 6.955 -4.869 -5.732 1.00 97.81 82 ASP A N 1
ATOM 667 C CA . ASP A 1 82 ? 8.068 -5.769 -6.075 1.00 97.81 82 ASP A CA 1
ATOM 668 C C . ASP A 1 82 ? 8.085 -6.225 -7.546 1.00 97.81 82 ASP A C 1
ATOM 670 O O . ASP A 1 82 ? 9.076 -6.782 -8.017 1.00 97.81 82 ASP A O 1
ATOM 674 N N . ALA A 1 83 ? 7.023 -5.948 -8.304 1.00 97.69 83 ALA A N 1
ATOM 675 C CA . ALA A 1 83 ? 6.908 -6.288 -9.719 1.00 97.69 83 ALA A CA 1
ATOM 676 C C . ALA A 1 83 ? 6.166 -5.190 -10.505 1.00 97.69 83 ALA A C 1
ATOM 678 O O . ALA A 1 83 ? 5.334 -4.487 -9.936 1.00 97.69 83 ALA A O 1
ATOM 679 N N . PRO A 1 84 ? 6.426 -5.025 -11.818 1.00 96.81 84 PRO A N 1
ATOM 680 C CA . PRO A 1 84 ? 5.782 -3.988 -12.622 1.00 96.81 84 PRO A CA 1
ATOM 681 C C . PRO A 1 84 ? 4.274 -4.221 -12.781 1.00 96.81 84 PRO A C 1
ATOM 683 O O . PRO A 1 84 ? 3.827 -5.334 -13.082 1.00 96.81 84 PRO A O 1
ATOM 686 N N . PHE A 1 85 ? 3.483 -3.150 -12.656 1.00 97.00 85 PHE A N 1
ATOM 687 C CA . PHE A 1 85 ? 2.028 -3.217 -12.811 1.00 97.00 85 PHE A CA 1
ATOM 688 C C . PHE A 1 85 ? 1.408 -1.867 -13.181 1.00 97.00 85 PHE A C 1
ATOM 690 O O . PHE A 1 85 ? 1.624 -0.888 -12.486 1.00 97.00 85 PHE A O 1
ATOM 697 N N . GLN A 1 86 ? 0.605 -1.803 -14.251 1.00 93.12 86 GLN A N 1
ATOM 698 C CA . GLN A 1 86 ? -0.161 -0.604 -14.657 1.00 93.12 86 GLN A CA 1
ATOM 699 C C . GLN A 1 86 ? 0.636 0.723 -14.664 1.00 93.12 86 GLN A C 1
ATOM 701 O O . GLN A 1 86 ? 0.118 1.774 -14.295 1.00 93.12 86 GLN A O 1
ATOM 706 N N . GLY A 1 87 ? 1.904 0.686 -15.084 1.00 91.69 87 GLY A N 1
ATOM 707 C CA . GLY A 1 87 ? 2.783 1.864 -15.111 1.00 91.69 87 GLY A CA 1
ATOM 708 C C . GLY A 1 87 ? 3.498 2.166 -13.787 1.00 91.69 87 GLY A C 1
ATOM 709 O O . GLY A 1 87 ? 4.317 3.081 -13.737 1.00 91.69 87 GLY A O 1
ATOM 710 N N . PHE A 1 88 ? 3.247 1.391 -12.730 1.00 94.75 88 PHE A N 1
ATOM 711 C CA . PHE A 1 88 ? 4.092 1.366 -11.542 1.00 94.75 88 PHE A CA 1
ATOM 712 C C . PHE A 1 88 ? 5.326 0.498 -11.801 1.00 94.75 88 PHE A C 1
ATOM 714 O O . PHE A 1 88 ? 5.219 -0.652 -12.239 1.00 94.75 88 PHE A O 1
ATOM 721 N N . GLN A 1 89 ? 6.498 1.067 -11.535 1.00 95.88 89 GLN A N 1
ATOM 722 C CA . GLN A 1 89 ? 7.790 0.411 -11.641 1.00 95.88 89 GLN A CA 1
ATOM 723 C C . GLN A 1 89 ? 8.123 -0.283 -10.315 1.00 95.88 89 GLN A C 1
ATOM 725 O O . GLN A 1 89 ? 7.862 0.280 -9.244 1.00 95.88 89 GLN A O 1
ATOM 730 N N . PRO A 1 90 ? 8.704 -1.491 -10.370 1.00 96.56 90 PRO A N 1
ATOM 731 C CA . PRO A 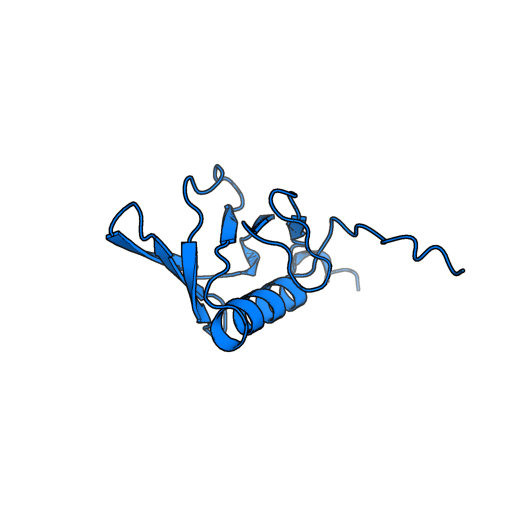1 90 ? 9.155 -2.169 -9.172 1.00 96.56 90 PRO A CA 1
ATOM 732 C C . PRO A 1 90 ? 10.259 -1.353 -8.511 1.00 96.56 90 PRO A C 1
ATOM 734 O O . PRO A 1 90 ? 11.062 -0.698 -9.179 1.00 96.56 90 PRO A O 1
ATOM 737 N N . HIS A 1 91 ? 10.306 -1.400 -7.193 1.00 95.31 91 HIS A N 1
ATOM 738 C CA . HIS A 1 91 ? 11.332 -0.735 -6.401 1.00 95.31 91 HIS A CA 1
ATOM 739 C C . HIS A 1 91 ? 11.414 0.795 -6.492 1.00 95.31 91 HIS A C 1
ATOM 741 O O . HIS A 1 91 ? 12.368 1.409 -6.011 1.00 95.31 91 HIS A O 1
ATOM 747 N N . PHE A 1 92 ? 10.392 1.432 -7.063 1.00 95.31 92 PHE A N 1
ATOM 748 C CA . PHE A 1 92 ? 10.275 2.882 -7.098 1.00 95.31 92 PHE A CA 1
ATOM 749 C C . PHE A 1 92 ? 9.427 3.393 -5.925 1.00 95.31 92 PHE A C 1
ATOM 751 O O . PHE A 1 92 ? 8.343 2.877 -5.653 1.00 95.31 92 PHE A O 1
ATOM 758 N N . HIS A 1 93 ? 9.906 4.433 -5.237 1.00 95.25 93 HIS A N 1
ATOM 759 C CA . HIS A 1 93 ? 9.188 5.036 -4.114 1.00 95.25 93 HIS A CA 1
ATOM 760 C C . HIS A 1 93 ? 8.134 6.034 -4.606 1.00 95.25 93 HIS A C 1
ATOM 762 O O . HIS A 1 93 ? 8.449 7.165 -4.990 1.00 95.25 93 HIS A O 1
ATOM 768 N N . TYR A 1 94 ? 6.867 5.639 -4.536 1.00 96.06 94 TYR A N 1
ATOM 769 C CA . TYR A 1 94 ? 5.736 6.512 -4.830 1.00 96.06 94 TYR A CA 1
ATOM 770 C C . TYR A 1 94 ? 5.285 7.227 -3.560 1.00 96.06 94 TYR A C 1
ATOM 772 O O . TYR A 1 94 ? 5.060 6.598 -2.530 1.00 96.06 94 TYR A O 1
ATOM 780 N N . HIS A 1 95 ? 5.148 8.546 -3.631 1.00 95.56 95 HIS A N 1
ATOM 781 C CA . HIS A 1 95 ? 4.582 9.390 -2.590 1.00 95.56 95 HIS A CA 1
ATOM 782 C C . HIS A 1 95 ? 3.061 9.377 -2.655 1.00 95.56 95 HIS A C 1
ATOM 784 O O . HIS A 1 95 ? 2.470 9.489 -3.728 1.00 95.56 95 HIS A O 1
ATOM 790 N N . VAL A 1 96 ? 2.428 9.316 -1.491 1.00 94.62 96 VAL A N 1
ATOM 791 C CA . VAL A 1 96 ? 0.977 9.365 -1.361 1.00 94.62 96 VAL A CA 1
ATOM 792 C C . VAL A 1 96 ? 0.587 10.736 -0.827 1.00 94.62 96 VAL A C 1
ATOM 794 O O . VAL A 1 96 ? 1.097 11.184 0.198 1.00 94.62 96 VAL A O 1
ATOM 797 N N . LYS A 1 97 ? -0.293 11.435 -1.544 1.00 89.12 97 LYS A N 1
ATOM 798 C CA . LYS A 1 97 ? -0.782 12.753 -1.142 1.00 89.12 97 LYS A CA 1
ATOM 799 C C . LYS A 1 97 ? -1.752 12.604 0.042 1.00 89.12 97 LYS A C 1
ATOM 801 O O . LYS A 1 97 ? -2.781 11.943 -0.133 1.00 89.12 97 LYS A O 1
ATOM 806 N N . PRO A 1 98 ? -1.495 13.249 1.194 1.00 71.00 98 PRO A N 1
ATOM 807 C CA . PRO A 1 98 ? -2.419 13.251 2.321 1.00 71.00 98 PRO A CA 1
ATOM 808 C C . PRO A 1 98 ? -3.763 13.886 1.947 1.00 71.00 98 PRO A C 1
ATOM 810 O O . PRO A 1 98 ? -3.831 14.859 1.194 1.00 71.00 98 PRO A O 1
ATOM 813 N N . MET A 1 99 ? -4.856 13.373 2.511 1.00 62.56 99 MET A N 1
ATOM 814 C CA . MET A 1 99 ? -6.199 13.915 2.261 1.00 62.56 99 MET A CA 1
ATOM 815 C C . MET A 1 99 ? -6.406 15.316 2.875 1.00 62.56 99 MET A C 1
ATOM 817 O O . MET A 1 99 ? -7.333 16.028 2.500 1.00 62.56 99 MET A O 1
ATOM 821 N N . THR A 1 100 ? -5.544 15.740 3.803 1.00 58.28 100 THR A N 1
ATOM 822 C CA . THR A 1 100 ? -5.627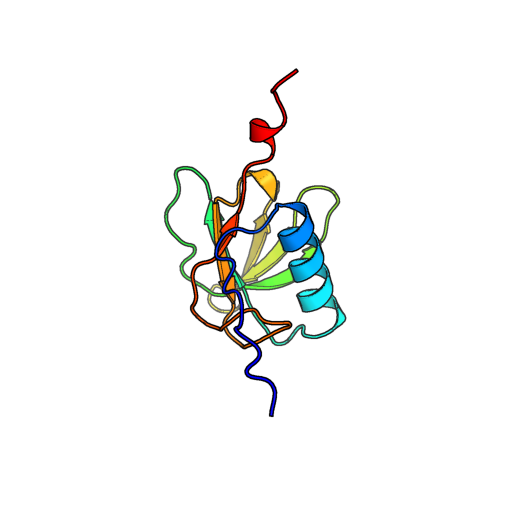 17.032 4.506 1.00 58.28 100 THR A CA 1
ATOM 823 C C . THR A 1 100 ? -5.429 18.259 3.614 1.00 58.28 100 THR A C 1
ATOM 825 O O . THR A 1 100 ? -5.869 19.344 3.986 1.00 58.28 100 THR A O 1
ATOM 828 N N . ASP A 1 101 ? -4.875 18.098 2.411 1.00 51.00 101 ASP A N 1
ATOM 829 C CA . ASP A 1 101 ? -4.634 19.207 1.474 1.00 51.00 101 ASP A CA 1
ATOM 830 C C . ASP A 1 101 ? -5.894 19.661 0.703 1.00 51.00 101 ASP A C 1
ATOM 832 O O . ASP A 1 101 ? -5.801 20.488 -0.202 1.00 51.00 101 ASP A O 1
ATOM 836 N N . PHE A 1 102 ? -7.081 19.135 1.028 1.00 46.94 102 PHE A N 1
ATOM 837 C CA . PHE A 1 102 ? -8.361 19.555 0.434 1.00 46.94 102 PHE A CA 1
ATOM 838 C C . PHE A 1 102 ? -9.039 20.735 1.156 1.00 46.94 102 PHE 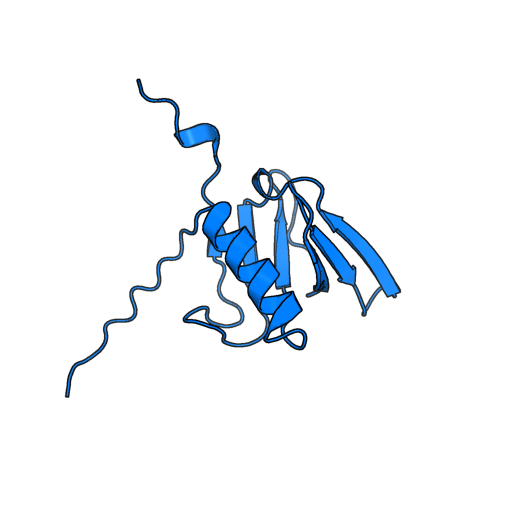A C 1
ATOM 840 O O . PHE A 1 102 ? -10.167 21.089 0.820 1.00 46.94 102 PHE A O 1
ATOM 847 N N . LYS A 1 103 ? -8.377 21.381 2.126 1.00 40.47 103 LYS A N 1
ATOM 848 C CA . LYS A 1 103 ? -8.874 22.625 2.736 1.00 40.47 103 LYS A CA 1
ATOM 849 C C . LYS A 1 103 ? -8.181 23.856 2.149 1.00 40.47 103 LYS A C 1
ATOM 851 O O . LYS A 1 103 ? -7.270 24.401 2.759 1.00 40.47 103 LYS A O 1
ATOM 856 N N . GLN A 1 104 ? -8.664 24.311 0.998 1.00 37.75 104 GLN A N 1
ATOM 857 C CA . GLN A 1 104 ? -8.694 25.737 0.662 1.00 37.75 104 GLN A CA 1
ATOM 858 C C . GLN A 1 104 ? -10.070 26.036 0.059 1.00 37.75 104 GLN A C 1
ATOM 860 O O . GLN A 1 104 ? -10.299 25.812 -1.128 1.00 37.75 104 GLN A O 1
ATOM 865 N N . PHE A 1 105 ? -10.988 26.453 0.931 1.00 42.84 105 PHE A N 1
ATOM 866 C CA . PHE A 1 105 ? -12.108 27.321 0.579 1.00 42.84 105 PHE A CA 1
ATOM 867 C C . PHE A 1 105 ? -11.736 28.727 1.038 1.00 42.84 105 PHE A C 1
ATOM 869 O O . PHE A 1 105 ? -11.153 28.815 2.147 1.00 42.84 105 PHE A O 1
#